Protein AF-A0A7K6RCQ7-F1 (afdb_monomer_lite)

Foldseek 3Di:
DVVLLVLQVCVVVDDPVVSLCCNPVPPLVVVLVCLCVVDDDDPVSVVVNVVSVVSHDPVSCPPPPVPPDDD

Organism: NCBI:txid47695

Structure (mmCIF, N/CA/C/O backbone):
data_AF-A0A7K6RCQ7-F1
#
_entry.id   AF-A0A7K6RCQ7-F1
#
loop_
_atom_site.group_PDB
_atom_site.id
_atom_site.type_symbol
_atom_site.label_atom_id
_atom_site.label_alt_id
_atom_site.label_comp_id
_atom_site.label_asym_id
_atom_site.label_entity_id
_atom_site.label_seq_id
_atom_site.pdbx_PDB_ins_code
_atom_site.Cartn_x
_atom_site.Cartn_y
_atom_site.Cartn_z
_atom_site.occupancy
_atom_site.B_iso_or_equiv
_atom_site.auth_seq_id
_atom_site.auth_comp_id
_atom_site.auth_asym_id
_atom_site.auth_atom_id
_atom_site.pdbx_PDB_model_num
ATOM 1 N N . LEU A 1 1 ? 5.268 -5.743 -2.032 1.00 72.38 1 LEU A N 1
ATOM 2 C CA . LEU A 1 1 ? 3.905 -5.169 -1.952 1.00 72.38 1 LEU A CA 1
ATOM 3 C C . LEU A 1 1 ? 3.023 -5.815 -0.888 1.00 72.38 1 LEU A C 1
ATOM 5 O O . LEU A 1 1 ? 2.163 -5.122 -0.376 1.00 72.38 1 LEU A O 1
ATOM 9 N N . GLN A 1 2 ? 3.230 -7.082 -0.509 1.00 82.69 2 GLN A N 1
ATOM 10 C CA . GLN A 1 2 ? 2.332 -7.806 0.406 1.00 82.69 2 GLN A CA 1
ATOM 11 C C . GLN A 1 2 ? 2.040 -7.087 1.738 1.00 82.69 2 GLN A C 1
ATOM 13 O O . GLN A 1 2 ? 0.884 -6.983 2.121 1.00 82.69 2 GLN A O 1
ATOM 18 N N . LEU A 1 3 ? 3.047 -6.514 2.410 1.00 86.56 3 LEU A N 1
ATOM 19 C CA . LEU A 1 3 ? 2.809 -5.757 3.649 1.00 86.56 3 LEU A CA 1
ATOM 20 C C . LEU A 1 3 ? 2.011 -4.471 3.404 1.00 86.56 3 LEU A C 1
ATOM 22 O O . LEU A 1 3 ? 1.100 -4.176 4.165 1.00 86.56 3 LEU A O 1
ATOM 26 N N . LEU A 1 4 ? 2.329 -3.725 2.340 1.00 85.38 4 LEU A N 1
ATOM 27 C CA . LEU A 1 4 ? 1.574 -2.525 1.967 1.00 85.38 4 LEU A CA 1
ATOM 28 C C . LEU A 1 4 ? 0.112 -2.882 1.672 1.00 85.38 4 LEU A C 1
ATOM 30 O O . LEU A 1 4 ? -0.785 -2.224 2.176 1.00 85.38 4 LEU A O 1
ATOM 34 N N . SER A 1 5 ? -0.114 -3.978 0.943 1.00 85.06 5 SER A N 1
ATOM 35 C CA . SER A 1 5 ? -1.451 -4.514 0.684 1.00 85.06 5 SER A CA 1
ATOM 36 C C . SER A 1 5 ? -2.184 -4.862 1.979 1.00 85.06 5 SER A C 1
ATOM 38 O O . SER A 1 5 ? -3.353 -4.531 2.114 1.00 85.06 5 SER A O 1
ATOM 40 N N . ASN A 1 6 ? -1.506 -5.485 2.947 1.00 89.88 6 ASN A N 1
ATOM 41 C CA . ASN A 1 6 ? -2.108 -5.812 4.241 1.00 89.88 6 ASN A CA 1
ATOM 42 C C . ASN A 1 6 ? -2.464 -4.558 5.050 1.00 89.88 6 ASN A C 1
ATOM 44 O O . ASN A 1 6 ? -3.493 -4.544 5.712 1.00 89.88 6 ASN A O 1
ATOM 48 N N . VAL A 1 7 ? -1.641 -3.507 4.987 1.00 89.44 7 VAL A N 1
ATOM 49 C CA . VAL A 1 7 ? -1.926 -2.228 5.658 1.00 89.44 7 VAL A CA 1
ATOM 50 C C . VAL A 1 7 ? -3.138 -1.536 5.036 1.00 89.44 7 VAL A C 1
ATOM 52 O O . VAL A 1 7 ? -3.946 -0.974 5.765 1.00 89.44 7 VAL A O 1
ATOM 55 N N . VAL A 1 8 ? -3.318 -1.625 3.715 1.00 88.81 8 VAL A N 1
ATOM 56 C CA . VAL A 1 8 ? -4.512 -1.084 3.039 1.00 88.81 8 VAL A CA 1
ATOM 57 C C . VAL A 1 8 ? -5.796 -1.768 3.510 1.00 88.81 8 VAL A C 1
ATOM 59 O O . VAL A 1 8 ? -6.821 -1.108 3.619 1.00 88.81 8 VAL A O 1
ATOM 62 N N . LEU A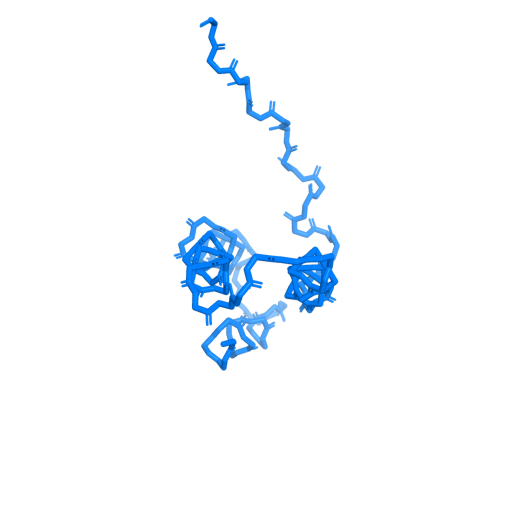 1 9 ? -5.755 -3.053 3.877 1.00 91.62 9 LEU A N 1
ATOM 63 C CA . LEU A 1 9 ? -6.927 -3.750 4.429 1.00 91.62 9 LEU A CA 1
ATOM 64 C C . LEU A 1 9 ? -7.393 -3.190 5.782 1.00 91.62 9 LEU A C 1
ATOM 66 O O . LEU A 1 9 ? -8.489 -3.517 6.225 1.00 91.62 9 LEU A O 1
ATOM 70 N N . TRP A 1 10 ? -6.574 -2.381 6.459 1.00 93.19 10 TRP A N 1
ATOM 71 C CA . TRP A 1 10 ? -6.956 -1.720 7.708 1.00 93.19 10 TRP A CA 1
ATOM 72 C C . TRP A 1 10 ? -7.685 -0.391 7.485 1.00 93.19 10 TRP A C 1
ATOM 74 O O . TRP A 1 10 ? -8.138 0.220 8.457 1.00 93.19 10 TRP A O 1
ATOM 84 N N . ASP A 1 11 ? -7.813 0.053 6.231 1.00 89.62 11 ASP A N 1
ATOM 85 C CA . ASP A 1 11 ? -8.584 1.238 5.865 1.00 89.62 11 ASP A CA 1
ATOM 86 C C . ASP A 1 11 ? -10.047 1.093 6.318 1.00 89.62 11 ASP A C 1
ATOM 88 O O . ASP A 1 11 ? -10.704 0.088 6.054 1.00 89.62 11 ASP A O 1
ATOM 92 N N . GLY A 1 12 ? -10.547 2.080 7.064 1.00 87.69 12 GLY A N 1
ATOM 93 C C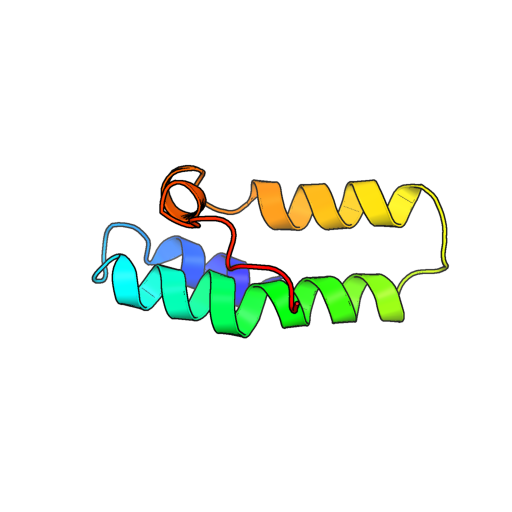A . GLY A 1 12 ? -11.895 2.052 7.649 1.00 87.69 12 GLY A CA 1
ATOM 94 C C . GLY A 1 12 ? -12.060 1.184 8.907 1.00 87.69 12 GLY A C 1
ATOM 95 O O . GLY A 1 12 ? -13.118 1.238 9.528 1.00 87.69 12 GLY A O 1
ATOM 96 N N . ILE A 1 13 ? -11.033 0.429 9.318 1.00 92.56 13 ILE A N 1
ATOM 97 C CA . ILE A 1 13 ? -11.025 -0.356 10.568 1.00 92.56 13 ILE A CA 1
ATOM 98 C C . ILE A 1 13 ? -10.253 0.385 11.663 1.00 92.56 13 ILE A C 1
ATOM 100 O O . ILE A 1 13 ? -10.709 0.499 12.800 1.00 92.56 13 ILE A O 1
ATOM 104 N N . VAL A 1 14 ? -9.064 0.878 11.320 1.00 92.25 14 VAL A N 1
ATOM 105 C CA . VAL A 1 14 ? -8.183 1.634 12.218 1.00 92.25 14 VAL A CA 1
ATOM 106 C C . VAL A 1 14 ? -8.284 3.125 11.884 1.00 92.25 14 VAL A C 1
ATOM 108 O O . VAL A 1 14 ? -8.697 3.494 10.785 1.00 92.25 14 VAL A O 1
ATOM 111 N N . GLN A 1 15 ? -7.912 3.995 12.831 1.00 91.00 15 GLN A N 1
ATOM 112 C CA . GLN A 1 15 ? -7.859 5.442 12.599 1.00 91.00 15 GLN A CA 1
ATOM 113 C C . GLN A 1 15 ? -7.044 5.762 11.337 1.00 91.00 15 GLN A C 1
ATOM 115 O O . GLN A 1 15 ? -5.891 5.340 11.200 1.00 91.00 15 GLN A O 1
ATOM 120 N N . GLU A 1 16 ? -7.666 6.501 10.419 1.00 89.62 16 GLU A N 1
ATOM 121 C CA . GLU A 1 16 ? -7.143 6.741 9.074 1.00 89.62 16 GLU A CA 1
ATOM 122 C C . GLU A 1 16 ? -5.764 7.406 9.098 1.00 89.62 16 GLU A C 1
ATOM 124 O O . GLU A 1 16 ? -4.890 7.015 8.334 1.00 89.62 16 GLU A O 1
ATOM 129 N N . ASP A 1 17 ? -5.522 8.341 10.020 1.00 88.75 17 ASP A N 1
ATOM 130 C CA . ASP A 1 17 ? -4.233 9.022 10.171 1.00 88.75 17 ASP A CA 1
ATOM 131 C C . ASP A 1 17 ? -3.088 8.040 10.464 1.00 88.75 17 ASP A C 1
ATOM 133 O O . ASP A 1 17 ? -1.991 8.192 9.923 1.00 88.75 17 ASP A O 1
ATOM 137 N N . LYS A 1 18 ? -3.340 7.001 11.270 1.00 89.75 18 LYS A N 1
ATOM 138 C CA . LYS A 1 18 ? -2.347 5.971 11.607 1.00 89.75 18 LYS A CA 1
ATOM 139 C C . LYS A 1 18 ? -2.063 5.051 10.433 1.00 89.75 18 LYS A C 1
ATOM 141 O O . LYS A 1 18 ? -0.900 4.755 10.158 1.00 89.75 18 LYS A O 1
ATOM 146 N N . VAL A 1 19 ? -3.112 4.598 9.747 1.00 91.06 19 VAL A N 1
ATOM 147 C CA . VAL A 1 19 ? -2.977 3.706 8.587 1.00 91.06 19 VAL A CA 1
ATOM 148 C C . VAL A 1 19 ? -2.307 4.448 7.429 1.00 91.06 19 VAL A C 1
ATOM 150 O O . VAL A 1 19 ? -1.373 3.923 6.824 1.00 91.06 19 VAL A O 1
ATOM 153 N N . ARG A 1 20 ? -2.707 5.702 7.191 1.00 89.75 20 ARG A N 1
ATOM 154 C CA . ARG A 1 20 ? -2.130 6.600 6.189 1.00 89.75 20 ARG A CA 1
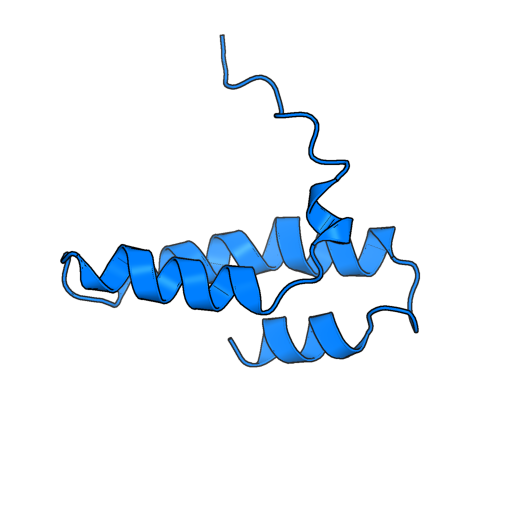ATOM 155 C C . ARG A 1 20 ? -0.659 6.899 6.464 1.00 89.75 20 ARG A C 1
ATOM 157 O O . ARG A 1 20 ? 0.143 6.777 5.545 1.00 89.75 20 ARG A O 1
ATOM 164 N N . ASP A 1 21 ? -0.278 7.242 7.699 1.00 88.31 21 ASP A N 1
ATOM 165 C CA . ASP A 1 21 ? 1.134 7.468 8.057 1.00 88.31 21 ASP A CA 1
ATOM 166 C C . ASP A 1 21 ? 1.981 6.203 7.851 1.00 88.31 21 ASP A C 1
ATOM 168 O O . ASP A 1 21 ? 3.062 6.241 7.261 1.00 88.31 21 ASP A O 1
ATOM 172 N N . LEU A 1 22 ? 1.476 5.049 8.292 1.00 89.50 22 LEU A N 1
ATOM 173 C CA . LEU A 1 22 ? 2.171 3.780 8.110 1.00 89.50 22 LEU A CA 1
ATOM 174 C C . LEU A 1 22 ? 2.324 3.425 6.621 1.00 89.50 22 LEU A C 1
ATOM 176 O O . LEU A 1 22 ? 3.410 3.038 6.186 1.00 89.50 22 LEU A O 1
ATOM 180 N N . GLY A 1 23 ? 1.257 3.574 5.837 1.00 90.62 23 GLY A N 1
ATOM 181 C CA . GLY A 1 23 ? 1.229 3.266 4.411 1.00 90.62 23 GLY A CA 1
ATOM 182 C C . GLY A 1 23 ? 2.077 4.224 3.574 1.00 90.62 23 GLY A C 1
ATOM 183 O O . GLY A 1 23 ? 2.999 3.781 2.890 1.00 90.62 23 GLY A O 1
ATOM 184 N N . LEU A 1 24 ? 1.796 5.529 3.639 1.00 87.94 24 LEU A N 1
ATOM 185 C CA . LEU A 1 24 ? 2.433 6.548 2.800 1.00 87.94 24 LEU A CA 1
ATOM 186 C C . LEU A 1 24 ? 3.833 6.935 3.289 1.00 87.94 24 LEU A C 1
ATOM 188 O O . LEU A 1 24 ? 4.777 6.920 2.499 1.00 87.94 24 LEU A O 1
ATOM 192 N N . SER A 1 25 ? 3.998 7.250 4.577 1.00 81.44 25 SER A N 1
ATOM 193 C CA . SER A 1 25 ? 5.264 7.794 5.090 1.00 81.44 25 SER A CA 1
ATOM 194 C C . SER A 1 25 ? 6.341 6.717 5.245 1.00 81.44 25 SER A C 1
ATOM 196 O O . SER A 1 25 ? 7.521 6.977 5.014 1.00 81.44 25 SER A O 1
ATOM 198 N N . LYS A 1 26 ? 5.957 5.496 5.651 1.00 84.06 26 LYS A N 1
ATOM 199 C CA . LYS A 1 26 ? 6.916 4.452 6.070 1.00 84.06 26 LYS A CA 1
ATOM 200 C C . LYS A 1 26 ? 7.083 3.316 5.066 1.00 84.06 26 LYS A C 1
ATOM 202 O O . LYS A 1 26 ? 8.181 2.769 4.951 1.00 84.06 26 LYS A O 1
ATOM 207 N N . LEU A 1 27 ? 6.025 2.941 4.345 1.00 88.25 27 LEU A N 1
ATOM 208 C CA . LEU A 1 27 ? 6.053 1.783 3.447 1.00 88.25 27 LEU A CA 1
ATOM 209 C C . LEU A 1 27 ? 6.161 2.165 1.969 1.00 88.25 27 LEU A C 1
ATOM 211 O O . LEU A 1 27 ? 6.990 1.584 1.268 1.00 88.25 27 LEU A O 1
ATOM 215 N N . LEU A 1 28 ? 5.378 3.133 1.489 1.00 87.12 28 LEU A N 1
ATOM 216 C CA . LEU A 1 28 ? 5.313 3.488 0.068 1.00 87.12 28 LEU A CA 1
ATOM 217 C C . LEU A 1 28 ? 6.685 3.875 -0.494 1.00 87.12 28 LEU A C 1
ATOM 219 O O . LEU A 1 28 ? 7.127 3.268 -1.467 1.00 87.12 28 LEU A O 1
ATOM 223 N N . ASN A 1 29 ? 7.399 4.801 0.155 1.00 84.38 29 ASN A N 1
ATOM 224 C CA . ASN A 1 29 ? 8.731 5.226 -0.291 1.00 84.38 29 ASN A CA 1
ATOM 225 C C . ASN A 1 29 ? 9.709 4.038 -0.389 1.00 84.38 29 ASN A C 1
ATOM 227 O O . ASN A 1 29 ? 10.406 3.860 -1.387 1.00 84.38 29 ASN A O 1
ATOM 231 N N . ARG A 1 30 ? 9.686 3.141 0.607 1.00 86.62 30 ARG A N 1
ATOM 232 C CA . ARG A 1 30 ? 10.513 1.927 0.612 1.00 86.62 30 ARG A CA 1
ATOM 233 C C . ARG A 1 30 ? 10.177 0.998 -0.555 1.00 86.62 30 ARG A C 1
ATOM 235 O O . ARG A 1 30 ? 11.086 0.430 -1.153 1.00 86.62 30 ARG A O 1
ATOM 242 N N . TYR A 1 31 ? 8.898 0.830 -0.884 1.00 84.06 31 TYR A N 1
ATOM 243 C CA . TYR A 1 31 ? 8.479 -0.017 -2.001 1.00 84.06 31 TYR A CA 1
ATOM 244 C C . TYR A 1 31 ? 8.803 0.591 -3.364 1.00 84.06 31 TYR A C 1
ATOM 246 O O . TYR A 1 31 ? 9.207 -0.153 -4.255 1.00 84.06 31 TYR A O 1
ATOM 254 N N . LEU A 1 32 ? 8.684 1.911 -3.517 1.00 85.25 32 LEU A N 1
ATOM 255 C CA . LEU A 1 32 ? 9.095 2.610 -4.735 1.00 85.25 32 LEU A CA 1
ATOM 256 C C . LEU A 1 32 ? 10.606 2.473 -4.956 1.00 85.25 32 LEU A C 1
ATOM 258 O O . LEU A 1 32 ? 11.019 2.039 -6.027 1.00 85.25 32 LEU A O 1
ATOM 262 N N . LEU A 1 33 ? 11.423 2.731 -3.927 1.00 85.94 33 LEU A N 1
ATOM 263 C CA . LEU A 1 33 ? 12.877 2.556 -3.995 1.00 85.94 33 LEU A CA 1
ATOM 264 C C . LEU A 1 33 ? 13.268 1.108 -4.299 1.00 85.94 33 LEU A C 1
ATOM 266 O O . LEU A 1 33 ? 14.090 0.871 -5.176 1.00 85.94 33 LEU A O 1
ATOM 270 N N . LEU A 1 34 ? 12.661 0.126 -3.625 1.00 84.62 34 LEU A N 1
ATOM 271 C CA . LEU A 1 34 ? 12.925 -1.286 -3.909 1.00 84.62 34 LEU A CA 1
ATOM 272 C C . LEU A 1 34 ? 12.532 -1.668 -5.338 1.00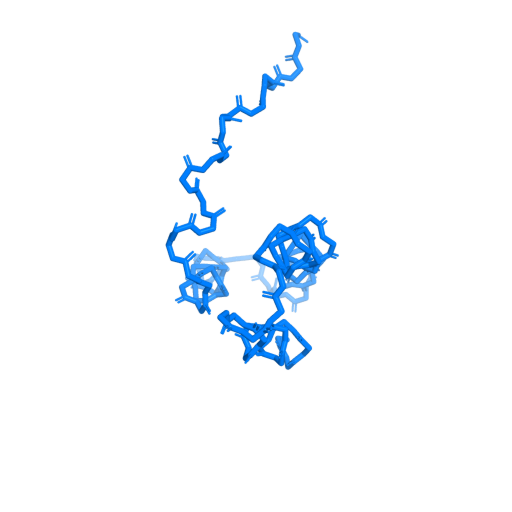 84.62 34 LEU A C 1
ATOM 274 O O . LEU A 1 34 ? 13.267 -2.421 -5.964 1.00 84.62 34 LEU A O 1
ATOM 278 N N . ASN A 1 35 ? 11.416 -1.168 -5.871 1.00 81.31 35 ASN A N 1
ATOM 279 C CA . ASN A 1 35 ? 11.069 -1.424 -7.267 1.00 81.31 35 ASN A CA 1
ATOM 280 C C . ASN A 1 35 ? 12.104 -0.801 -8.205 1.00 81.31 35 ASN A C 1
ATOM 282 O O . ASN A 1 35 ? 12.658 -1.515 -9.034 1.00 81.31 35 ASN A O 1
ATOM 286 N N . ILE A 1 36 ? 12.418 0.484 -8.038 1.00 82.00 36 ILE A N 1
ATOM 287 C CA . ILE A 1 36 ? 13.362 1.214 -8.898 1.00 82.00 36 ILE A CA 1
ATOM 288 C C . ILE A 1 36 ? 14.754 0.569 -8.882 1.00 82.00 36 ILE A C 1
ATOM 290 O O . ILE A 1 36 ? 15.353 0.402 -9.938 1.00 82.00 36 ILE A O 1
ATOM 294 N N . LEU A 1 37 ? 15.257 0.181 -7.707 1.00 83.00 37 LEU A N 1
ATOM 295 C CA . LEU A 1 37 ? 16.600 -0.386 -7.551 1.00 83.00 37 LEU A CA 1
ATOM 296 C C . LEU A 1 37 ? 16.705 -1.845 -8.016 1.00 83.00 37 LEU A C 1
ATOM 298 O O . LEU A 1 37 ? 17.791 -2.280 -8.382 1.00 83.00 37 LEU A O 1
ATOM 302 N N . ASN A 1 38 ? 15.602 -2.603 -7.999 1.00 81.44 38 ASN A N 1
ATOM 303 C CA . ASN A 1 38 ? 15.602 -4.024 -8.367 1.00 81.44 38 ASN A CA 1
ATOM 304 C C . ASN A 1 38 ? 15.047 -4.302 -9.773 1.00 81.44 38 ASN A C 1
ATOM 306 O O . ASN A 1 38 ? 15.016 -5.462 -10.183 1.00 81.44 38 ASN A O 1
ATOM 310 N N . THR A 1 39 ? 14.597 -3.287 -10.521 1.00 75.88 39 THR A N 1
ATOM 311 C CA . THR A 1 39 ? 14.208 -3.459 -11.930 1.00 75.88 39 THR A CA 1
ATOM 312 C C . THR A 1 39 ? 15.177 -2.758 -12.875 1.00 75.88 39 THR A C 1
ATOM 314 O O . THR A 1 39 ? 15.590 -1.635 -12.588 1.00 75.88 39 THR A O 1
ATOM 317 N N . PRO A 1 40 ? 15.531 -3.385 -14.016 1.00 78.00 40 PRO A N 1
ATOM 318 C CA . PRO A 1 40 ? 16.319 -2.730 -15.055 1.00 78.00 40 PRO A CA 1
ATOM 319 C C . PRO A 1 40 ? 15.692 -1.384 -15.424 1.00 78.00 40 PRO A C 1
ATOM 321 O O . PRO A 1 40 ? 14.481 -1.312 -15.619 1.00 78.00 40 PRO A O 1
ATOM 324 N N . LEU A 1 41 ? 16.499 -0.324 -15.486 1.00 69.12 41 LEU A N 1
ATOM 325 C CA . LEU A 1 41 ? 16.014 1.019 -15.805 1.00 69.12 41 LEU A CA 1
ATOM 326 C C . LEU A 1 41 ? 15.389 1.023 -17.206 1.00 69.12 41 LEU A C 1
ATOM 328 O O . LEU A 1 41 ? 16.074 0.800 -18.203 1.00 69.12 41 LEU A O 1
ATOM 332 N N . GLY A 1 42 ? 14.084 1.273 -17.266 1.00 75.62 42 GLY A N 1
ATOM 333 C CA . GLY A 1 42 ? 13.310 1.291 -18.500 1.00 75.62 42 GLY A CA 1
ATOM 334 C C . GLY A 1 42 ? 11.920 1.904 -18.301 1.00 75.62 42 GLY A C 1
ATOM 335 O O . GLY A 1 42 ? 11.514 2.153 -17.161 1.00 75.62 42 GLY A O 1
ATOM 336 N N . PRO A 1 43 ? 11.183 2.161 -19.396 1.00 74.31 43 PRO A N 1
ATOM 337 C CA . PRO A 1 43 ? 9.849 2.771 -19.354 1.00 74.31 43 PRO A CA 1
ATOM 338 C C . PRO A 1 43 ? 8.858 2.000 -18.461 1.00 74.31 43 PRO A C 1
ATOM 340 O O . PRO A 1 43 ? 8.020 2.610 -17.796 1.00 74.31 43 PRO A O 1
ATOM 343 N N . ASP A 1 44 ? 9.030 0.684 -18.337 1.00 80.56 44 ASP A N 1
ATOM 344 C CA . ASP A 1 44 ? 8.236 -0.199 -17.475 1.00 80.56 44 ASP A CA 1
ATOM 345 C C . ASP A 1 44 ? 8.309 0.155 -15.979 1.00 80.56 44 ASP A C 1
ATOM 347 O O . ASP A 1 44 ? 7.423 -0.216 -15.203 1.00 80.56 44 ASP A O 1
ATOM 351 N N . ASN A 1 45 ? 9.357 0.858 -15.534 1.00 76.56 45 ASN A N 1
ATOM 352 C CA . ASN A 1 45 ? 9.529 1.205 -14.121 1.00 76.56 45 ASN A CA 1
ATOM 353 C C . ASN A 1 45 ? 8.468 2.216 -13.674 1.00 76.56 45 ASN A C 1
ATOM 355 O O . ASN A 1 45 ? 7.960 2.114 -12.556 1.00 76.56 45 ASN A O 1
ATOM 359 N N . ILE A 1 46 ? 8.081 3.138 -14.562 1.00 82.75 46 ILE A N 1
ATOM 360 C CA . ILE A 1 46 ? 7.007 4.104 -14.303 1.00 82.75 46 ILE A CA 1
ATOM 361 C C . ILE A 1 46 ? 5.673 3.365 -14.164 1.00 82.75 46 ILE A C 1
ATOM 363 O O . ILE A 1 46 ? 4.938 3.595 -13.205 1.00 82.75 46 ILE A O 1
ATOM 367 N N . GLU A 1 47 ? 5.383 2.419 -15.062 1.00 84.62 47 GLU A N 1
ATOM 368 C CA . GLU A 1 47 ? 4.148 1.629 -15.015 1.00 84.62 47 GLU A CA 1
ATOM 369 C C . GLU A 1 47 ? 4.049 0.798 -13.726 1.00 84.62 47 GLU A C 1
ATOM 371 O O . GLU A 1 47 ? 3.001 0.750 -13.079 1.00 84.62 47 GLU A O 1
ATOM 376 N N . LYS A 1 48 ? 5.156 0.180 -13.301 1.00 80.81 48 LYS A N 1
ATOM 377 C CA . LYS A 1 48 ? 5.219 -0.574 -12.042 1.00 80.81 48 LYS A CA 1
ATOM 378 C C . LYS A 1 48 ? 4.990 0.325 -10.833 1.00 80.81 48 LYS A C 1
ATOM 380 O O . LYS A 1 48 ? 4.221 -0.056 -9.955 1.00 80.81 48 LYS A O 1
ATOM 385 N N . CYS A 1 49 ? 5.609 1.504 -10.782 1.00 83.69 49 CYS A N 1
ATOM 386 C CA . CYS A 1 49 ? 5.372 2.479 -9.716 1.00 83.69 49 CYS A CA 1
ATOM 387 C C . CYS A 1 49 ? 3.906 2.933 -9.683 1.00 83.69 49 CYS A C 1
ATOM 389 O O . CYS A 1 49 ? 3.303 2.945 -8.611 1.00 83.69 49 CYS A O 1
ATOM 391 N N . ASN A 1 50 ? 3.303 3.196 -10.844 1.00 84.69 50 ASN A N 1
ATOM 392 C CA . ASN A 1 50 ? 1.887 3.550 -10.942 1.00 84.69 50 ASN A CA 1
ATOM 393 C C . ASN A 1 50 ? 0.980 2.438 -10.402 1.00 84.69 50 ASN A C 1
ATOM 395 O O . ASN A 1 50 ? 0.052 2.726 -9.653 1.00 84.69 50 ASN A O 1
ATOM 399 N N . LYS A 1 51 ? 1.283 1.164 -10.688 1.00 84.19 51 LYS A N 1
ATOM 400 C CA . LYS A 1 51 ? 0.549 0.021 -10.114 1.00 84.19 51 LYS A CA 1
ATOM 401 C C . LYS A 1 51 ? 0.649 -0.043 -8.590 1.00 84.19 51 LYS A C 1
ATOM 403 O O . LYS A 1 51 ? -0.316 -0.428 -7.945 1.00 84.19 51 LYS A O 1
ATOM 408 N N . VAL A 1 52 ? 1.787 0.336 -8.000 1.00 84.25 52 VAL A N 1
ATOM 409 C CA . VAL A 1 52 ? 1.933 0.399 -6.533 1.00 84.25 52 VAL A CA 1
ATOM 410 C C . VAL A 1 52 ? 1.037 1.477 -5.934 1.00 84.25 52 VAL A C 1
ATOM 412 O O . VAL A 1 52 ? 0.380 1.229 -4.925 1.00 84.25 52 VAL A O 1
ATOM 415 N N . VAL A 1 53 ? 1.013 2.660 -6.549 1.00 84.88 53 VAL A N 1
ATOM 416 C CA . VAL A 1 53 ? 0.215 3.797 -6.072 1.00 84.88 53 VAL A CA 1
ATOM 417 C C . VAL A 1 53 ? -1.281 3.548 -6.272 1.00 84.88 53 VAL A C 1
ATOM 419 O O . VAL A 1 53 ? -2.063 3.866 -5.385 1.00 84.88 53 VAL A O 1
ATOM 422 N N . ALA A 1 54 ? -1.678 2.902 -7.372 1.00 85.69 54 ALA A N 1
ATOM 423 C CA . ALA A 1 54 ? -3.074 2.584 -7.683 1.00 85.69 54 ALA A CA 1
ATOM 424 C C . ALA A 1 54 ? -3.746 1.635 -6.672 1.00 85.69 54 ALA A C 1
ATOM 426 O O . ALA A 1 54 ? -4.969 1.559 -6.620 1.00 85.69 54 ALA A O 1
ATOM 427 N N . CYS A 1 55 ? -2.969 0.913 -5.859 1.00 82.75 55 CYS A N 1
ATOM 428 C CA . CYS A 1 55 ? -3.498 0.061 -4.792 1.00 82.75 55 CYS A CA 1
ATOM 429 C C . CYS A 1 55 ? -3.881 0.835 -3.517 1.00 82.75 55 CYS A C 1
ATOM 431 O O . CYS A 1 55 ? -4.347 0.219 -2.560 1.00 82.75 55 CYS A O 1
ATOM 433 N N . LEU A 1 56 ? -3.624 2.145 -3.458 1.00 87.88 56 LEU A N 1
ATOM 434 C CA . LEU A 1 56 ? -3.854 2.976 -2.280 1.00 87.88 56 LEU A CA 1
ATOM 435 C C . LEU A 1 56 ? -5.134 3.812 -2.444 1.00 87.88 56 LEU A C 1
ATOM 437 O O . LEU A 1 56 ? -5.406 4.285 -3.548 1.00 87.88 56 LEU A O 1
ATOM 441 N N . PRO A 1 57 ? -5.906 4.050 -1.367 1.00 88.94 57 PRO A N 1
ATOM 442 C CA . PRO A 1 57 ? -7.088 4.904 -1.438 1.00 88.94 57 PRO A CA 1
ATOM 443 C C . PRO A 1 57 ? -6.741 6.333 -1.875 1.00 88.94 57 PRO A C 1
ATOM 445 O O . PRO A 1 57 ? -5.900 6.982 -1.257 1.00 88.94 57 PRO A O 1
ATOM 448 N N . GLU A 1 58 ? -7.438 6.870 -2.881 1.00 87.06 58 GLU A N 1
ATOM 449 C CA . GLU A 1 58 ? -7.189 8.232 -3.393 1.00 87.06 58 GLU A CA 1
ATOM 450 C C . GLU A 1 58 ? -7.310 9.307 -2.302 1.00 87.06 58 GLU A C 1
ATOM 452 O O . GLU A 1 58 ? -6.531 10.260 -2.255 1.00 87.06 58 GLU A O 1
ATOM 457 N N . ARG A 1 59 ? -8.245 9.119 -1.361 1.00 88.31 59 ARG A N 1
ATOM 458 C CA . ARG A 1 59 ? -8.455 10.018 -0.216 1.00 88.31 59 ARG A CA 1
ATOM 459 C C . ARG A 1 59 ? -7.218 10.180 0.670 1.00 88.31 59 ARG A C 1
ATOM 461 O O . ARG A 1 59 ? -7.028 11.242 1.253 1.00 88.31 59 ARG A O 1
ATOM 468 N N . TRP A 1 60 ? -6.328 9.184 0.718 1.00 86.62 60 TRP A N 1
ATOM 469 C CA . TRP A 1 60 ? -5.082 9.285 1.481 1.00 86.62 60 TRP A CA 1
ATOM 470 C C . TRP A 1 60 ? -4.135 10.356 0.922 1.00 86.62 60 TRP A C 1
ATOM 472 O O . TRP A 1 60 ? -3.257 10.823 1.644 1.00 86.62 60 TRP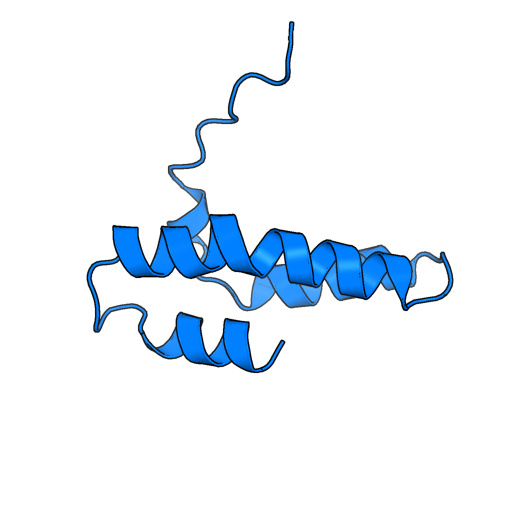 A O 1
ATOM 482 N N . PHE A 1 61 ? -4.322 10.774 -0.331 1.00 84.38 61 PHE A N 1
ATOM 483 C CA . PHE A 1 61 ? -3.490 11.779 -0.989 1.00 84.38 61 PHE A CA 1
ATOM 484 C C . PHE A 1 61 ? -4.084 13.196 -0.938 1.00 84.38 61 PHE A C 1
ATOM 486 O O . PHE A 1 61 ? -3.380 14.146 -1.267 1.00 84.38 61 PHE A O 1
ATOM 493 N N . GLN A 1 62 ? -5.338 13.374 -0.504 1.00 79.62 62 GLN A N 1
ATOM 494 C CA . GLN A 1 62 ? -6.022 14.677 -0.559 1.00 79.62 62 GLN A CA 1
ATOM 495 C C . GLN A 1 62 ? -5.442 15.728 0.402 1.00 79.62 62 GLN A C 1
ATOM 497 O O . GLN A 1 62 ? -5.444 16.914 0.084 1.00 79.62 62 GLN A O 1
ATOM 502 N N . ASP A 1 63 ? -4.875 15.297 1.533 1.00 70.56 63 ASP A N 1
ATOM 503 C CA . ASP A 1 63 ? -4.239 16.183 2.519 1.00 70.56 63 ASP A CA 1
ATOM 504 C C . ASP A 1 63 ? -2.724 16.316 2.337 1.00 70.56 63 ASP A C 1
ATOM 506 O O . ASP A 1 63 ? -2.057 16.966 3.151 1.00 70.56 63 ASP A O 1
ATOM 510 N N . LEU A 1 64 ? -2.151 15.715 1.287 1.00 67.06 64 LEU A N 1
ATOM 511 C CA . LEU A 1 64 ? -0.767 15.968 0.903 1.00 67.06 64 LEU A CA 1
ATOM 512 C C . LEU A 1 64 ? -0.700 17.377 0.310 1.00 67.06 64 LEU A C 1
ATOM 514 O O . LEU A 1 64 ? -0.539 17.565 -0.893 1.00 67.06 64 LEU A O 1
ATOM 518 N N . LYS A 1 65 ? -0.824 18.399 1.166 1.00 57.50 65 LYS A N 1
ATOM 519 C CA . LYS A 1 65 ? -0.308 19.731 0.860 1.00 57.50 65 LYS A CA 1
ATOM 520 C C . LYS A 1 65 ? 1.121 19.488 0.427 1.00 57.50 65 LYS A C 1
ATOM 522 O O . LYS A 1 65 ? 1.892 19.009 1.256 1.00 57.50 65 LYS A O 1
ATOM 527 N N . GLY A 1 66 ? 1.415 19.715 -0.856 1.00 56.97 66 GLY A N 1
ATOM 528 C CA . GLY A 1 66 ? 2.747 19.546 -1.420 1.00 56.97 66 GLY A CA 1
ATOM 529 C C . GLY A 1 66 ? 3.724 20.181 -0.452 1.00 56.97 66 GLY A C 1
ATOM 530 O O . GLY A 1 66 ? 3.744 21.404 -0.317 1.00 56.97 66 GLY A O 1
ATOM 531 N N . GLY A 1 67 ? 4.400 19.340 0.334 1.00 48.94 67 GLY A N 1
ATOM 532 C CA . GLY A 1 67 ? 5.342 19.818 1.323 1.00 48.94 67 GLY A CA 1
ATOM 533 C C . GLY A 1 67 ? 6.331 20.631 0.528 1.00 48.94 67 GLY A C 1
ATOM 534 O O . GLY A 1 67 ? 6.807 20.129 -0.492 1.00 48.94 67 GLY A O 1
ATOM 535 N N . SER A 1 68 ? 6.532 21.886 0.927 1.00 53.53 68 SER A N 1
ATOM 536 C CA . SER A 1 68 ? 7.496 22.782 0.311 1.00 53.53 68 SER A CA 1
ATOM 537 C C . SER A 1 68 ? 8.732 21.961 -0.027 1.00 53.53 68 SER A C 1
ATOM 539 O O . SER A 1 68 ? 9.422 21.472 0.871 1.00 53.53 68 SER A O 1
ATOM 541 N N . THR A 1 69 ? 8.959 21.716 -1.316 1.00 51.38 69 THR A N 1
ATOM 542 C CA . THR A 1 69 ? 10.260 21.229 -1.748 1.00 51.38 69 THR A CA 1
ATOM 543 C C . THR A 1 69 ? 11.261 22.26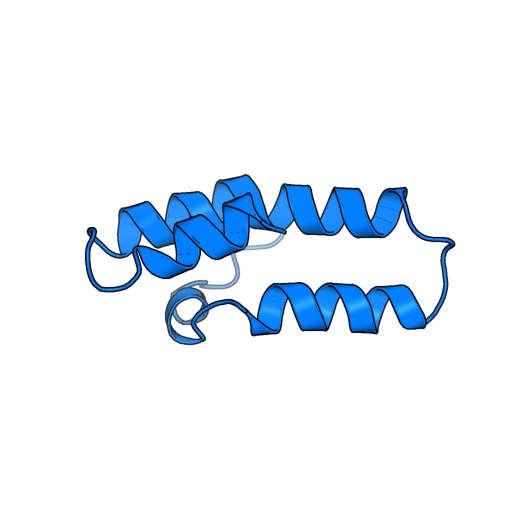4 -1.258 1.00 51.38 69 THR A C 1
ATOM 545 O O . THR A 1 69 ? 10.937 23.455 -1.258 1.00 51.38 69 THR A O 1
ATOM 548 N N . LEU A 1 70 ? 12.396 21.785 -0.743 1.00 45.97 70 LEU A N 1
ATOM 549 C CA . LEU A 1 70 ? 13.458 22.589 -0.128 1.00 45.97 70 LEU A CA 1
ATOM 550 C C . LEU A 1 70 ? 13.641 23.950 -0.839 1.00 45.97 70 LEU A C 1
ATOM 552 O O . LEU A 1 70 ? 13.547 23.969 -2.070 1.00 45.97 70 LEU A O 1
ATOM 556 N N . PRO A 1 71 ? 13.891 25.057 -0.107 1.00 46.16 71 PRO A N 1
ATOM 557 C CA . PRO A 1 71 ? 14.301 26.308 -0.741 1.00 46.16 71 PRO A CA 1
ATOM 558 C C . PRO A 1 71 ? 15.585 26.135 -1.561 1.00 46.16 71 PRO A C 1
ATOM 560 O O . PRO A 1 71 ? 16.415 25.267 -1.195 1.00 46.16 71 PRO A O 1
#

Sequence (71 aa):
LQLLSNVVLWDGIVQEDKVRDLGLSKLLNRYLLLNILNTPLGPDNIEKCNKVVACLPERWFQDLKGGSTLP

Secondary structure (DSSP, 8-state):
-HHHHHHHTTTTTS-HHHHHIIIIIIIIHHHHHHHHHHS-SSTHHHHHHHHHHHTS-GGGGTT--------

pLDDT: mean 81.3, std 11.32, range [45.97, 93.19]

InterPro domains:
  IPR012890 Intron Large complex component GCFC2-like [PTHR12214] (2-71)

Radius of gyration: 13.26 Å; chains: 1; bounding box: 28×34×32 Å